Protein AF-A0A6J4UPJ4-F1 (afdb_monomer_lite)

Sequence (87 aa):
MSKANKQRKADSRAVLEARRLTPGKVFRLILKTLAFAVLVSLSVTLLSALGVPVLQNFWLQLPVMLVVYVLAYPFLMSEFRPKRAER

Structure (mmCIF, N/CA/C/O backbone):
data_AF-A0A6J4UPJ4-F1
#
_entry.id   AF-A0A6J4UPJ4-F1
#
loop_
_atom_site.group_PDB
_atom_site.id
_atom_site.type_symbol
_atom_site.label_atom_id
_atom_site.label_alt_id
_atom_site.label_comp_id
_atom_site.label_asym_id
_atom_site.label_entity_id
_atom_site.label_seq_id
_atom_site.pdbx_PDB_ins_code
_atom_site.Cartn_x
_atom_site.Cartn_y
_atom_site.Cartn_z
_atom_site.occupancy
_atom_site.B_iso_or_equiv
_atom_site.auth_seq_id
_atom_site.auth_comp_id
_atom_site.auth_asym_id
_atom_site.auth_atom_id
_atom_site.pdbx_PDB_model_num
ATOM 1 N N . MET A 1 1 ? 11.243 -14.326 -37.839 1.00 56.03 1 MET A N 1
ATOM 2 C CA . MET A 1 1 ? 11.120 -14.551 -36.375 1.00 56.03 1 MET A CA 1
ATOM 3 C C . MET A 1 1 ? 9.650 -14.708 -36.007 1.00 56.03 1 MET A C 1
ATOM 5 O O . MET A 1 1 ? 8.884 -13.792 -36.277 1.00 56.03 1 MET A O 1
ATOM 9 N N . SER A 1 2 ? 9.264 -15.840 -35.408 1.00 68.88 2 SER A N 1
ATOM 10 C CA . SER A 1 2 ? 7.886 -16.099 -34.955 1.00 68.88 2 SER A CA 1
ATOM 11 C C . SER A 1 2 ? 7.417 -15.061 -33.924 1.00 68.88 2 SER A C 1
ATOM 13 O O . SER A 1 2 ? 8.199 -14.656 -33.056 1.00 68.88 2 SER A O 1
ATOM 15 N N . LYS A 1 3 ? 6.142 -14.645 -34.002 1.00 70.81 3 LYS A N 1
ATOM 16 C CA . LYS A 1 3 ? 5.498 -13.706 -33.059 1.00 70.81 3 LYS A CA 1
ATOM 17 C C . LYS A 1 3 ? 5.689 -14.141 -31.596 1.00 70.81 3 LYS A C 1
ATOM 19 O O . LYS A 1 3 ? 5.990 -13.302 -30.752 1.00 70.81 3 LYS A O 1
ATOM 24 N N . ALA A 1 4 ? 5.681 -15.451 -31.333 1.00 70.88 4 ALA A N 1
ATOM 25 C CA . ALA A 1 4 ? 5.910 -16.022 -30.004 1.00 70.88 4 ALA A CA 1
ATOM 26 C C . ALA A 1 4 ? 7.299 -15.689 -29.416 1.00 70.88 4 ALA A C 1
ATOM 28 O O . ALA A 1 4 ? 7.424 -15.414 -28.224 1.00 70.88 4 ALA A O 1
ATOM 29 N N . ASN A 1 5 ? 8.348 -15.643 -30.247 1.00 73.12 5 ASN A N 1
ATOM 30 C CA . ASN A 1 5 ? 9.703 -15.301 -29.792 1.00 73.12 5 ASN A CA 1
ATOM 31 C C . ASN A 1 5 ? 9.882 -13.797 -29.546 1.00 73.12 5 ASN A C 1
ATOM 33 O O . ASN A 1 5 ? 10.700 -13.414 -28.709 1.00 73.12 5 ASN A O 1
ATOM 37 N N . LYS A 1 6 ? 9.120 -12.937 -30.239 1.00 71.69 6 LYS A N 1
ATOM 38 C CA . LYS A 1 6 ? 9.083 -11.496 -29.937 1.00 71.69 6 LYS A CA 1
ATOM 39 C C . LYS A 1 6 ? 8.397 -11.235 -28.593 1.00 71.69 6 LYS A C 1
ATOM 41 O O . LYS A 1 6 ? 8.922 -10.453 -27.808 1.00 71.69 6 LYS A O 1
ATOM 46 N N . GLN A 1 7 ? 7.302 -11.939 -28.304 1.00 72.25 7 GLN A N 1
ATOM 47 C CA . GLN A 1 7 ? 6.570 -11.816 -27.038 1.00 72.25 7 GLN A CA 1
ATOM 48 C C . GLN A 1 7 ? 7.404 -12.283 -25.839 1.00 72.25 7 GLN A C 1
ATOM 50 O O . GLN A 1 7 ? 7.590 -11.516 -24.902 1.00 72.25 7 GLN A O 1
ATOM 55 N N . ARG A 1 8 ? 8.053 -13.456 -25.925 1.00 73.62 8 ARG A N 1
ATOM 56 C CA . ARG A 1 8 ? 8.964 -13.935 -24.864 1.00 73.62 8 ARG A CA 1
ATOM 57 C C . ARG A 1 8 ? 10.097 -12.951 -24.549 1.00 73.62 8 ARG A C 1
ATOM 59 O O . ARG A 1 8 ? 10.442 -12.770 -23.386 1.00 73.62 8 ARG A O 1
ATOM 66 N N . LYS A 1 9 ? 10.669 -12.301 -25.572 1.00 73.56 9 LYS A N 1
ATOM 67 C CA . LYS A 1 9 ? 11.716 -11.279 -25.392 1.00 73.56 9 LYS A CA 1
ATOM 68 C C . LYS A 1 9 ? 11.181 -9.976 -24.786 1.00 73.56 9 LYS A C 1
ATOM 70 O O . LYS A 1 9 ? 11.920 -9.306 -24.066 1.00 73.56 9 LYS A O 1
ATOM 75 N N . ALA A 1 10 ? 9.936 -9.605 -25.080 1.00 71.75 10 ALA A N 1
ATOM 76 C CA . ALA A 1 10 ? 9.282 -8.448 -24.473 1.00 71.75 10 ALA A CA 1
ATOM 77 C C . ALA A 1 10 ? 8.983 -8.704 -22.988 1.00 71.75 10 ALA A C 1
ATOM 79 O O . ALA A 1 10 ? 9.354 -7.884 -22.151 1.00 71.75 10 ALA A O 1
ATOM 80 N N . ASP A 1 11 ? 8.449 -9.880 -22.652 1.00 70.81 11 ASP A N 1
ATOM 81 C CA . ASP A 1 11 ? 8.182 -10.282 -21.267 1.00 70.81 11 ASP A CA 1
ATOM 82 C C . ASP A 1 11 ? 9.474 -10.346 -20.440 1.00 70.81 11 ASP A C 1
ATOM 84 O O . ASP A 1 11 ? 9.534 -9.815 -19.331 1.00 70.81 11 ASP A O 1
ATOM 88 N N . SER A 1 12 ? 10.557 -10.911 -20.989 1.00 69.75 12 SER A N 1
ATOM 89 C CA . SER A 1 12 ? 11.848 -10.953 -20.288 1.00 69.75 12 SER A CA 1
ATOM 90 C C . SER A 1 12 ? 12.432 -9.557 -20.040 1.00 69.75 12 SER A C 1
ATOM 92 O O . SER A 1 12 ? 13.047 -9.323 -18.999 1.00 69.75 12 SER A O 1
ATOM 94 N N . ARG A 1 13 ? 12.229 -8.611 -20.971 1.00 69.19 13 ARG A N 1
ATOM 95 C CA . ARG A 1 13 ? 12.648 -7.208 -20.800 1.00 69.19 13 ARG A CA 1
ATOM 96 C C . ARG A 1 13 ? 11.789 -6.489 -19.762 1.00 69.19 13 ARG A C 1
ATOM 98 O O . ARG A 1 13 ? 12.350 -5.827 -18.898 1.00 69.19 13 ARG A O 1
ATOM 105 N N . ALA A 1 14 ? 10.474 -6.699 -19.774 1.00 64.50 14 ALA A N 1
ATOM 106 C CA . ALA A 1 14 ? 9.563 -6.148 -18.773 1.00 64.50 14 ALA A CA 1
ATOM 107 C C . ALA A 1 14 ? 9.892 -6.650 -17.355 1.00 64.50 14 ALA A C 1
ATOM 109 O O . ALA A 1 14 ? 9.855 -5.875 -16.401 1.00 64.50 14 ALA A O 1
ATOM 110 N N . VAL A 1 15 ? 10.290 -7.919 -17.205 1.00 66.25 15 VAL A N 1
ATOM 111 C CA . VAL A 1 15 ? 10.748 -8.478 -15.919 1.00 66.25 15 VAL A CA 1
ATOM 112 C C . VAL A 1 15 ? 12.064 -7.841 -15.461 1.00 66.25 15 VAL A C 1
ATOM 114 O O . VAL A 1 15 ? 12.207 -7.511 -14.282 1.00 66.25 15 VAL A O 1
ATOM 117 N N . LEU A 1 16 ? 13.019 -7.632 -16.371 1.00 65.88 16 LEU A N 1
ATOM 118 C CA . LEU A 1 16 ? 14.288 -6.964 -16.056 1.00 65.88 16 LEU A CA 1
ATOM 119 C C . LEU A 1 16 ? 14.085 -5.487 -15.692 1.00 65.88 16 LEU A C 1
ATOM 121 O O . LEU A 1 16 ? 14.698 -4.999 -14.744 1.00 65.88 16 LEU A O 1
ATOM 125 N N . GLU A 1 17 ? 13.199 -4.781 -16.391 1.00 63.94 17 GLU A N 1
ATOM 126 C CA . GLU A 1 17 ? 12.850 -3.392 -16.085 1.00 63.94 17 GLU A CA 1
ATOM 127 C C . GLU A 1 17 ? 12.061 -3.265 -14.781 1.00 63.94 17 GLU A C 1
ATOM 129 O O . GLU A 1 17 ? 12.307 -2.330 -14.017 1.00 63.94 17 GLU A O 1
ATOM 134 N N . ALA A 1 18 ? 11.156 -4.200 -14.476 1.00 60.84 18 ALA A N 1
ATOM 135 C CA . ALA A 1 18 ? 10.440 -4.247 -13.200 1.00 60.84 18 ALA A CA 1
ATOM 136 C C . ALA A 1 18 ? 11.398 -4.422 -12.009 1.00 60.84 18 ALA A C 1
ATOM 138 O O . ALA A 1 18 ? 11.180 -3.820 -10.961 1.00 60.84 18 ALA A O 1
ATOM 139 N N . ARG A 1 19 ? 12.497 -5.168 -12.193 1.00 64.12 19 ARG A N 1
ATOM 140 C CA . ARG A 1 19 ? 13.549 -5.359 -11.179 1.00 64.12 19 ARG A CA 1
ATOM 141 C C . ARG A 1 19 ? 14.506 -4.172 -11.030 1.00 64.12 19 ARG A C 1
ATOM 143 O O . ARG A 1 19 ? 15.229 -4.111 -10.039 1.00 64.12 19 ARG A O 1
ATOM 150 N N . ARG A 1 20 ? 14.537 -3.226 -11.976 1.00 68.38 20 ARG A N 1
ATOM 151 C CA . ARG A 1 20 ? 15.363 -2.016 -11.844 1.00 68.38 20 ARG A CA 1
ATOM 152 C C . ARG A 1 20 ? 14.696 -1.035 -10.879 1.00 68.38 20 ARG A C 1
ATOM 154 O O . ARG A 1 20 ? 13.688 -0.407 -11.210 1.00 68.38 20 ARG A O 1
ATOM 161 N N . LEU A 1 21 ? 15.302 -0.887 -9.702 1.00 65.56 21 LEU A N 1
ATOM 162 C CA . LEU A 1 21 ? 15.000 0.144 -8.708 1.00 65.56 21 LEU A CA 1
ATOM 163 C C . LEU A 1 21 ? 15.447 1.513 -9.236 1.00 65.56 21 LEU A C 1
ATOM 165 O O . LEU A 1 21 ? 16.508 2.025 -8.899 1.00 65.56 21 LEU A O 1
ATOM 169 N N . THR A 1 22 ? 14.654 2.099 -10.127 1.00 77.00 22 THR A N 1
ATOM 170 C CA . THR A 1 22 ? 14.870 3.482 -10.566 1.00 77.00 22 THR A CA 1
ATOM 171 C C . THR A 1 22 ? 14.328 4.454 -9.515 1.00 77.00 22 THR A C 1
ATOM 173 O O . THR A 1 22 ? 13.222 4.216 -9.016 1.00 77.00 22 THR A O 1
ATOM 176 N N . PRO A 1 23 ? 15.009 5.582 -9.240 1.00 76.00 23 PRO A N 1
ATOM 177 C CA . PRO A 1 23 ? 14.576 6.556 -8.234 1.00 76.00 23 PRO A CA 1
ATOM 178 C C . PRO A 1 23 ? 13.156 7.083 -8.491 1.00 76.00 23 PRO A C 1
ATOM 180 O O . PRO A 1 23 ? 12.392 7.264 -7.551 1.00 76.00 23 PRO A O 1
ATOM 183 N N . GLY A 1 24 ? 12.738 7.212 -9.757 1.00 80.12 24 GLY A N 1
ATOM 184 C CA . GLY A 1 24 ? 11.366 7.602 -10.104 1.00 80.12 24 GLY A CA 1
ATOM 185 C C . GLY A 1 24 ? 10.287 6.591 -9.685 1.00 80.12 24 GLY A C 1
ATOM 186 O O . GLY A 1 24 ? 9.194 6.994 -9.296 1.00 80.12 24 GLY A O 1
ATOM 187 N N . LYS A 1 25 ? 10.584 5.282 -9.706 1.00 72.50 25 LYS A N 1
ATOM 188 C CA . LYS A 1 25 ? 9.657 4.238 -9.223 1.00 72.50 25 LYS A CA 1
ATOM 189 C C . LYS A 1 25 ? 9.564 4.240 -7.703 1.00 72.50 25 LYS A C 1
ATOM 191 O O . LYS A 1 25 ? 8.478 4.100 -7.160 1.00 72.50 25 LYS A O 1
ATOM 196 N N . VAL A 1 26 ? 10.691 4.442 -7.024 1.00 78.94 26 VAL A N 1
ATOM 197 C CA . VAL A 1 26 ? 10.718 4.569 -5.562 1.00 78.94 26 VAL A CA 1
ATOM 198 C C . VAL A 1 26 ? 9.955 5.820 -5.12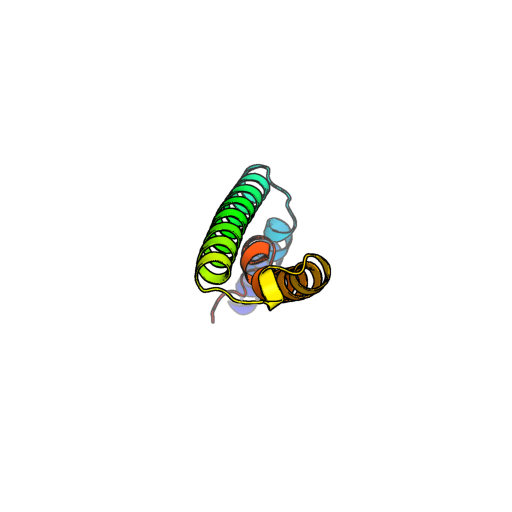6 1.00 78.94 26 VAL A C 1
ATOM 200 O O . VAL A 1 26 ? 9.122 5.735 -4.234 1.00 78.94 26 VAL A O 1
ATOM 203 N N . PHE A 1 27 ? 10.150 6.954 -5.802 1.00 83.06 27 PHE A N 1
ATOM 204 C CA . PHE A 1 27 ? 9.408 8.183 -5.517 1.00 83.06 27 PHE A CA 1
ATOM 205 C C . PHE A 1 27 ? 7.899 8.010 -5.721 1.00 83.06 27 PHE A C 1
ATOM 207 O O . PHE A 1 27 ? 7.105 8.435 -4.886 1.00 83.06 27 PHE A O 1
ATOM 214 N N . ARG A 1 28 ? 7.486 7.337 -6.800 1.00 82.56 28 ARG A N 1
ATOM 215 C CA . ARG A 1 28 ? 6.069 7.067 -7.059 1.00 82.56 28 ARG A CA 1
ATOM 216 C C . ARG A 1 28 ? 5.469 6.083 -6.048 1.00 82.56 28 ARG A C 1
ATOM 218 O O . ARG A 1 28 ? 4.343 6.307 -5.606 1.00 82.56 28 ARG A O 1
ATOM 225 N N . LEU A 1 29 ? 6.233 5.077 -5.611 1.00 84.12 29 LEU A N 1
ATOM 226 C CA . LEU A 1 29 ? 5.856 4.213 -4.491 1.00 84.12 29 LEU A CA 1
ATOM 227 C C . LEU A 1 29 ? 5.665 5.032 -3.214 1.00 84.12 29 LEU A C 1
ATOM 229 O O . LEU A 1 29 ? 4.618 4.908 -2.589 1.00 84.12 29 LEU A O 1
ATOM 233 N N . ILE A 1 30 ? 6.625 5.896 -2.866 1.00 84.75 30 ILE A N 1
ATOM 234 C CA . ILE A 1 30 ? 6.547 6.768 -1.686 1.00 84.75 30 ILE A CA 1
ATOM 235 C C . ILE A 1 30 ? 5.296 7.648 -1.758 1.00 84.75 30 ILE A C 1
ATOM 237 O O . ILE A 1 30 ? 4.540 7.725 -0.790 1.00 84.75 30 ILE A O 1
ATOM 241 N N . LEU A 1 31 ? 5.024 8.256 -2.914 1.00 87.38 31 LEU A N 1
ATOM 242 C CA . LEU A 1 31 ? 3.847 9.099 -3.108 1.00 87.38 31 LEU A CA 1
ATOM 243 C C . LEU A 1 31 ? 2.543 8.305 -2.941 1.00 87.38 31 LEU A C 1
ATOM 245 O O . LEU A 1 31 ? 1.626 8.764 -2.262 1.00 87.38 31 LEU A O 1
ATOM 249 N N . LYS A 1 32 ? 2.472 7.089 -3.497 1.00 83.69 32 LYS A N 1
ATOM 250 C CA . LYS A 1 32 ? 1.332 6.178 -3.311 1.00 83.69 32 LYS A CA 1
ATOM 251 C C . LYS A 1 32 ? 1.157 5.769 -1.853 1.00 83.69 32 LYS A C 1
ATOM 253 O O . LYS A 1 32 ? 0.034 5.781 -1.358 1.00 83.69 32 LYS A O 1
ATOM 258 N N . THR A 1 33 ? 2.245 5.433 -1.161 1.00 83.44 33 THR A N 1
ATOM 259 C CA . THR A 1 33 ? 2.195 5.079 0.263 1.00 83.44 33 THR A CA 1
ATOM 260 C C . THR A 1 33 ? 1.771 6.262 1.121 1.00 83.44 33 THR A C 1
ATOM 262 O O . THR A 1 33 ? 0.986 6.076 2.043 1.00 83.44 33 THR A O 1
ATOM 265 N N . LEU A 1 34 ? 2.21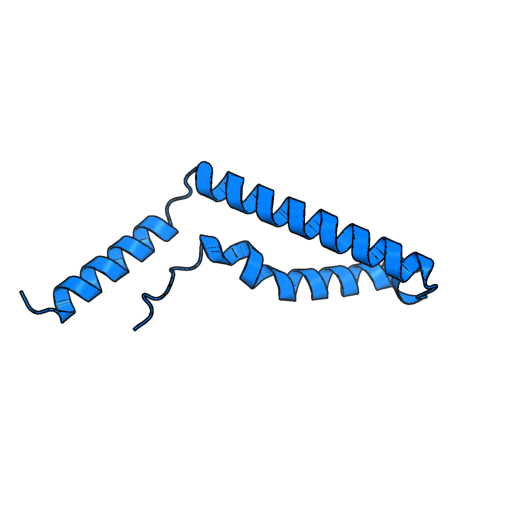9 7.478 0.793 1.00 87.44 34 LEU A N 1
ATOM 266 C CA . LEU A 1 34 ? 1.843 8.695 1.505 1.00 87.44 34 LEU A CA 1
ATOM 267 C C . LEU A 1 34 ? 0.354 8.998 1.307 1.00 87.44 34 LEU A C 1
ATOM 269 O O . LEU A 1 34 ? -0.367 9.199 2.279 1.00 87.44 34 LEU A O 1
ATOM 273 N N . ALA A 1 35 ? -0.125 8.961 0.061 1.00 88.19 35 ALA A N 1
ATOM 274 C CA . ALA A 1 35 ? -1.539 9.155 -0.253 1.00 88.19 35 ALA A CA 1
ATOM 275 C C . ALA A 1 35 ? -2.423 8.107 0.443 1.00 88.19 35 ALA A C 1
ATOM 277 O O . ALA A 1 35 ? -3.468 8.441 1.001 1.00 88.19 35 ALA A O 1
ATOM 278 N N . PHE A 1 36 ? -1.979 6.848 0.464 1.00 85.88 36 PHE A N 1
ATOM 279 C CA . PHE A 1 36 ? -2.666 5.780 1.181 1.00 85.88 36 PHE A CA 1
ATOM 280 C C . PHE A 1 36 ? -2.686 6.023 2.695 1.00 85.88 36 PHE A C 1
ATOM 282 O O . PHE A 1 36 ? -3.740 5.903 3.312 1.00 85.88 36 PHE A O 1
ATOM 289 N N . ALA A 1 37 ? -1.561 6.420 3.292 1.00 85.62 37 ALA A N 1
ATOM 290 C CA . ALA A 1 37 ? -1.488 6.738 4.715 1.00 85.62 37 ALA A CA 1
ATOM 291 C C . ALA A 1 37 ? -2.429 7.891 5.091 1.00 85.62 37 ALA A C 1
ATOM 293 O O . ALA A 1 37 ? -3.134 7.801 6.092 1.00 85.62 37 ALA A O 1
ATOM 294 N N . VAL A 1 38 ? -2.501 8.940 4.266 1.00 89.88 38 VAL A N 1
ATOM 295 C CA . VAL A 1 38 ? -3.443 10.055 4.458 1.00 89.88 38 VAL A CA 1
ATOM 296 C C . VAL A 1 38 ? -4.893 9.571 4.397 1.00 89.88 38 VAL A C 1
ATOM 298 O O . VAL A 1 38 ? -5.683 9.922 5.271 1.00 89.88 38 VAL A O 1
ATOM 301 N N . LEU A 1 39 ? -5.242 8.729 3.418 1.00 89.44 39 LEU A N 1
ATOM 302 C CA . LEU A 1 39 ? -6.583 8.144 3.296 1.00 89.44 39 LEU A CA 1
ATOM 303 C C . LEU A 1 39 ? -6.960 7.282 4.505 1.00 89.44 39 LEU A C 1
ATOM 305 O O . LEU A 1 39 ? -8.076 7.392 5.019 1.00 89.44 39 LEU A O 1
ATOM 309 N N . VAL A 1 40 ? -6.040 6.436 4.969 1.00 86.12 40 VAL A N 1
ATOM 310 C CA . VAL A 1 40 ? -6.259 5.590 6.148 1.00 86.12 40 VAL A CA 1
ATOM 311 C C . VAL A 1 40 ? -6.429 6.454 7.392 1.00 86.12 40 VAL A C 1
ATOM 313 O O . VAL A 1 40 ? -7.389 6.250 8.129 1.00 86.12 40 VAL A O 1
ATOM 316 N N . SER A 1 41 ? -5.575 7.458 7.594 1.00 85.44 41 SER A N 1
ATOM 317 C CA . SER A 1 41 ? -5.695 8.395 8.716 1.00 85.44 41 SER A CA 1
ATOM 318 C C . SER A 1 41 ? -7.036 9.127 8.705 1.00 85.44 41 SER A C 1
ATOM 320 O O . SER A 1 41 ? -7.723 9.131 9.720 1.00 85.44 41 SER A O 1
ATOM 322 N N . LEU A 1 42 ? -7.464 9.660 7.554 1.00 89.31 42 LEU A N 1
ATOM 323 C CA . LEU A 1 42 ? -8.786 10.280 7.392 1.00 89.31 42 LEU A CA 1
ATOM 324 C C . LEU A 1 42 ? -9.919 9.317 7.759 1.00 89.31 42 LEU A C 1
ATOM 326 O O . LEU A 1 42 ? -10.831 9.689 8.495 1.00 89.31 42 LEU A O 1
ATOM 330 N N . SER A 1 43 ? -9.839 8.074 7.282 1.00 86.56 43 SER A N 1
ATOM 331 C CA . SER A 1 43 ? -10.837 7.040 7.569 1.00 86.56 43 SER A CA 1
ATOM 332 C C . SER A 1 43 ? -10.894 6.714 9.063 1.00 86.56 43 SER A C 1
ATOM 334 O O . SER A 1 43 ? -11.979 6.636 9.634 1.00 86.56 43 SER A O 1
ATOM 336 N N . VAL A 1 44 ? -9.736 6.578 9.717 1.00 84.25 44 VAL A N 1
ATOM 337 C CA . VAL A 1 44 ? -9.635 6.340 11.164 1.00 84.25 44 VAL A CA 1
ATOM 338 C C . VAL A 1 44 ? -10.218 7.514 11.948 1.00 84.25 44 VAL A C 1
ATOM 340 O O . VAL A 1 44 ? -10.993 7.287 12.873 1.00 84.25 44 VAL A O 1
ATOM 343 N N . THR A 1 45 ? -9.906 8.757 11.576 1.00 85.12 45 THR A N 1
ATOM 344 C CA . THR A 1 45 ? -10.458 9.951 12.230 1.00 85.12 45 THR A CA 1
ATOM 345 C C . THR A 1 45 ? -11.980 10.019 12.087 1.00 85.12 45 THR A C 1
ATOM 347 O O . THR A 1 45 ? -12.667 10.243 13.081 1.00 85.12 45 THR A O 1
ATOM 350 N N . LEU A 1 46 ? -12.517 9.765 10.889 1.00 86.06 46 LEU A N 1
ATOM 351 C CA . LEU A 1 46 ? -13.962 9.718 10.631 1.00 86.06 46 LEU A CA 1
ATOM 352 C C . LEU A 1 46 ? -14.660 8.633 11.458 1.00 86.06 46 LEU A C 1
ATOM 354 O O . LEU A 1 46 ? -15.667 8.896 12.110 1.00 86.06 46 LEU A O 1
ATOM 358 N N . LEU A 1 47 ? -14.116 7.418 11.465 1.00 84.31 47 LEU A N 1
ATOM 359 C CA . LEU A 1 47 ? -14.691 6.299 12.212 1.00 84.31 47 LEU A CA 1
ATOM 360 C C . LEU A 1 47 ? -14.558 6.484 13.734 1.00 84.31 47 LEU A C 1
ATOM 362 O O . LEU A 1 47 ? -15.441 6.069 14.483 1.00 84.31 47 LEU A O 1
ATOM 366 N N . SER A 1 48 ? -13.492 7.141 14.193 1.00 81.12 48 SER A N 1
ATOM 367 C CA . SER A 1 48 ? -13.333 7.539 15.595 1.00 81.12 48 SER A CA 1
ATOM 368 C C . SER A 1 48 ? -14.388 8.573 16.000 1.00 81.12 48 SER A C 1
ATOM 370 O O . SER A 1 48 ? -15.034 8.415 17.036 1.00 81.12 48 SER A O 1
ATOM 372 N N . ALA A 1 49 ? -14.650 9.570 15.144 1.00 83.56 49 ALA A N 1
ATOM 373 C CA . ALA A 1 49 ? -15.707 10.561 15.356 1.00 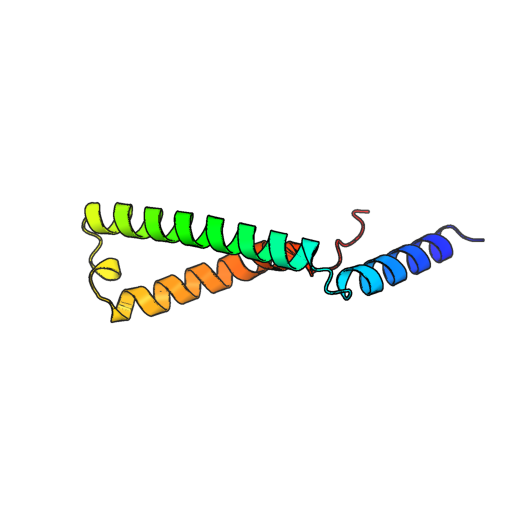83.56 49 ALA A CA 1
ATOM 374 C C . ALA A 1 49 ? -17.121 9.946 15.361 1.00 83.56 49 ALA A C 1
ATOM 376 O O . ALA A 1 49 ? -17.991 10.421 16.083 1.00 83.56 49 ALA A O 1
ATOM 377 N N . LEU A 1 50 ? -17.341 8.860 14.611 1.00 86.00 50 LEU A N 1
ATOM 378 C CA . LEU A 1 50 ? -18.584 8.075 14.626 1.00 86.00 50 LEU A CA 1
ATOM 379 C C . LEU A 1 50 ? -18.712 7.146 15.850 1.00 86.00 50 LEU A C 1
ATOM 381 O O . LEU A 1 50 ? -19.698 6.421 15.968 1.00 86.00 50 LEU A O 1
ATOM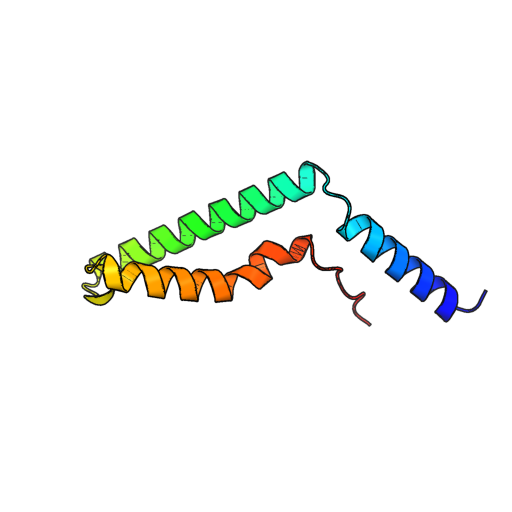 385 N N . GLY A 1 51 ? -17.739 7.160 16.767 1.00 82.88 51 GLY A N 1
ATOM 386 C CA . GLY A 1 51 ? -17.806 6.428 18.030 1.00 82.88 51 GLY A CA 1
ATOM 387 C C . GLY A 1 51 ? -17.481 4.940 17.921 1.00 82.88 51 GLY A C 1
ATOM 388 O O . GLY A 1 51 ? -17.906 4.171 18.778 1.00 82.88 51 GLY A O 1
ATOM 389 N N . VAL A 1 52 ? -16.744 4.503 16.892 1.00 78.38 52 VAL A N 1
ATOM 390 C CA . VAL A 1 52 ? -16.367 3.089 16.743 1.00 78.38 52 VAL A CA 1
ATOM 391 C C . VAL A 1 52 ? -15.352 2.697 17.836 1.00 78.38 52 VAL A C 1
ATOM 393 O O . VAL A 1 52 ? -14.190 3.111 17.772 1.00 78.38 52 VAL A O 1
ATOM 396 N N . PRO A 1 53 ? -15.719 1.842 18.813 1.00 76.44 53 PRO A N 1
ATOM 397 C CA . PRO A 1 53 ? -14.884 1.557 19.989 1.00 76.44 53 PRO A CA 1
ATOM 398 C C . PRO A 1 53 ? -13.612 0.762 19.650 1.00 76.44 53 PRO A C 1
ATOM 400 O O . PRO A 1 53 ? -12.617 0.803 20.374 1.00 76.44 53 PRO A O 1
ATOM 403 N N . VAL A 1 54 ? -13.613 0.059 18.515 1.00 73.19 54 VAL A N 1
ATOM 404 C CA . VAL A 1 54 ? -12.464 -0.713 18.011 1.00 73.19 54 VAL A CA 1
ATOM 405 C C . VAL A 1 54 ? -11.294 0.203 17.630 1.00 73.19 54 VAL A C 1
ATOM 407 O O . VAL A 1 54 ? -10.141 -0.194 17.759 1.00 73.19 54 VAL A O 1
ATOM 410 N N . LEU A 1 55 ? -11.575 1.440 17.208 1.00 67.19 55 LEU A N 1
ATOM 411 C CA . LEU A 1 55 ? -10.557 2.421 16.815 1.00 67.19 55 LEU A CA 1
ATOM 412 C C . LEU A 1 55 ? -10.126 3.342 17.959 1.00 67.19 55 LEU A C 1
ATOM 414 O O . LEU A 1 55 ? -9.123 4.033 17.829 1.00 67.19 55 LEU A O 1
ATOM 418 N N . GLN A 1 56 ? -10.855 3.335 19.076 1.00 70.81 56 GLN A N 1
ATOM 419 C CA . GLN A 1 56 ? -10.466 4.042 20.300 1.00 70.81 56 GLN A CA 1
ATOM 420 C C . GLN A 1 56 ? -9.428 3.248 21.106 1.00 70.81 56 GLN A C 1
ATOM 422 O O . GLN A 1 56 ? -8.615 3.819 21.828 1.00 70.81 56 GLN A O 1
ATOM 427 N N . ASN A 1 57 ? -9.429 1.920 20.962 1.00 82.50 57 ASN A N 1
ATOM 428 C CA . ASN A 1 57 ? -8.473 1.037 21.613 1.00 82.50 57 ASN A CA 1
ATOM 429 C C . ASN A 1 57 ? -7.223 0.861 20.748 1.00 82.50 57 ASN A C 1
ATOM 431 O O . ASN A 1 57 ? -7.252 0.141 19.751 1.00 82.50 57 ASN A O 1
ATOM 435 N N . PHE A 1 58 ? -6.099 1.437 21.180 1.00 78.75 58 PHE A N 1
ATOM 436 C CA . PHE A 1 58 ? -4.809 1.348 20.480 1.00 78.75 58 PHE A CA 1
ATOM 437 C C . PHE A 1 58 ? -4.422 -0.097 20.095 1.00 78.75 58 PHE A C 1
ATOM 439 O O . PHE A 1 58 ? -3.980 -0.366 18.977 1.00 78.75 58 PHE A O 1
ATOM 446 N N . TRP A 1 59 ? -4.666 -1.054 20.996 1.00 85.38 59 TRP A N 1
ATOM 447 C CA . TRP A 1 59 ? -4.370 -2.473 20.777 1.00 85.38 59 TRP A CA 1
ATOM 448 C C . TRP A 1 59 ? -5.247 -3.145 19.720 1.00 85.38 59 TRP A C 1
ATOM 450 O O . TRP A 1 59 ? -4.784 -4.075 19.069 1.00 85.38 59 TRP A O 1
ATOM 460 N N . LEU A 1 60 ? -6.489 -2.690 19.534 1.00 81.19 60 LEU A N 1
ATOM 461 C CA . LEU A 1 60 ? -7.389 -3.179 18.482 1.00 81.19 60 LEU A CA 1
ATOM 462 C C . LEU A 1 60 ? -7.185 -2.422 17.166 1.00 81.19 60 LEU A C 1
ATOM 464 O O . LEU A 1 60 ? -7.368 -2.986 16.087 1.00 81.1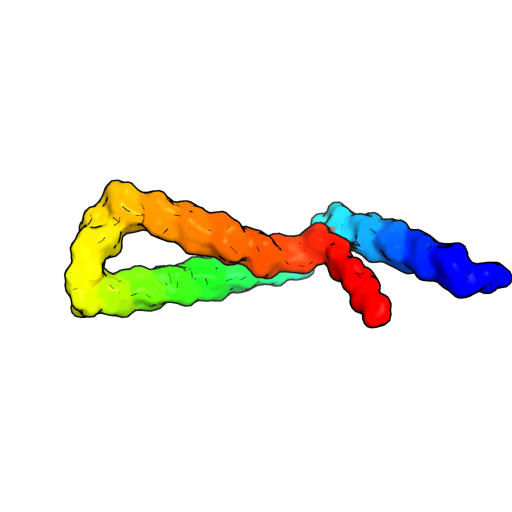9 60 LEU A O 1
ATOM 468 N N . GLN A 1 61 ? -6.724 -1.176 17.240 1.00 79.44 61 GLN A N 1
ATOM 469 C CA . GLN A 1 61 ? -6.365 -0.380 16.076 1.00 79.44 61 GLN A CA 1
ATOM 470 C C . GLN A 1 61 ? -5.176 -0.989 15.317 1.00 79.44 61 GLN A C 1
ATOM 472 O O . GLN A 1 61 ? -5.201 -1.034 14.089 1.00 79.44 61 GLN A O 1
ATOM 477 N N . LEU A 1 62 ? -4.163 -1.507 16.021 1.00 83.00 62 LEU A N 1
ATOM 478 C CA . LEU A 1 62 ? -2.989 -2.159 15.421 1.00 83.00 62 LEU A CA 1
ATOM 479 C C . LEU A 1 62 ? -3.322 -3.321 14.458 1.00 83.00 62 LEU A C 1
ATOM 481 O O . LEU A 1 62 ? -2.903 -3.259 13.300 1.00 83.00 62 LEU A O 1
ATOM 485 N N . PRO A 1 63 ? -4.065 -4.370 14.864 1.00 86.69 63 PRO A N 1
ATOM 486 C CA . PRO A 1 63 ? -4.410 -5.474 13.974 1.00 86.69 63 PRO A CA 1
ATOM 487 C C . PRO A 1 63 ? -5.332 -5.031 12.836 1.00 86.69 63 PRO A C 1
ATOM 489 O O . PRO A 1 63 ? -5.164 -5.499 11.714 1.00 86.69 63 PRO A O 1
ATOM 492 N N . VAL A 1 64 ? -6.250 -4.087 13.069 1.00 85.50 64 VAL A N 1
ATOM 493 C CA . VAL A 1 64 ? -7.095 -3.526 12.000 1.00 85.50 64 VAL A CA 1
ATOM 494 C C . VAL A 1 64 ? -6.245 -2.792 10.960 1.00 85.50 64 VAL A C 1
ATOM 496 O O . VAL A 1 64 ? -6.392 -3.033 9.762 1.00 85.50 64 VAL A O 1
ATOM 499 N N . MET A 1 65 ? -5.301 -1.959 11.404 1.00 83.69 65 MET A N 1
ATOM 500 C CA . MET A 1 65 ? -4.342 -1.276 10.531 1.00 83.69 65 MET A CA 1
ATOM 501 C C . MET A 1 65 ? -3.483 -2.274 9.750 1.00 83.69 65 MET A C 1
ATOM 503 O O . MET A 1 65 ? -3.268 -2.089 8.552 1.00 83.69 65 MET A O 1
ATOM 507 N N . LEU A 1 66 ? -3.037 -3.356 10.394 1.00 86.00 66 LEU A N 1
ATOM 508 C CA . LEU A 1 66 ? -2.277 -4.419 9.739 1.00 86.00 66 LEU A CA 1
ATOM 509 C C . LEU A 1 66 ? -3.104 -5.111 8.647 1.00 86.00 66 LEU A C 1
ATOM 511 O O . LEU A 1 66 ? -2.606 -5.297 7.540 1.00 86.00 66 LEU A O 1
ATOM 515 N N . VAL A 1 67 ? -4.365 -5.451 8.923 1.00 87.62 67 VAL A N 1
ATOM 516 C CA . VAL A 1 67 ? -5.271 -6.068 7.938 1.00 87.62 67 VAL A CA 1
ATOM 517 C C . VAL A 1 67 ? -5.484 -5.136 6.746 1.00 87.62 67 VAL A C 1
ATOM 519 O O . VAL A 1 67 ? -5.319 -5.555 5.599 1.00 87.62 67 VAL A O 1
ATOM 522 N N . VAL A 1 68 ? -5.777 -3.860 7.001 1.00 87.88 68 VAL A N 1
ATOM 523 C CA . VAL A 1 68 ? -5.948 -2.843 5.953 1.00 87.88 68 VAL A CA 1
ATOM 524 C C . VAL A 1 68 ? -4.675 -2.703 5.114 1.00 87.88 68 VAL A C 1
ATOM 526 O O . VAL A 1 68 ? -4.743 -2.667 3.883 1.00 87.88 68 VAL A O 1
ATOM 529 N N . TYR A 1 69 ? -3.506 -2.696 5.756 1.00 83.38 69 TYR A N 1
ATOM 530 C CA . TYR A 1 69 ? -2.220 -2.650 5.068 1.00 83.38 69 TYR A CA 1
ATOM 531 C C . TYR A 1 69 ? -1.977 -3.892 4.204 1.00 83.38 69 TYR A C 1
ATOM 533 O O . TYR A 1 69 ? -1.584 -3.752 3.048 1.00 83.38 69 TYR A O 1
ATOM 541 N N . VAL A 1 70 ? -2.243 -5.099 4.710 1.00 86.50 70 VAL A N 1
ATOM 542 C CA . VAL A 1 70 ? -2.070 -6.351 3.951 1.00 86.50 70 VAL A CA 1
ATOM 543 C C . VAL A 1 70 ? -2.968 -6.371 2.711 1.00 86.50 70 VAL A C 1
ATOM 545 O O . VAL A 1 70 ? -2.520 -6.775 1.636 1.00 86.50 70 VAL A O 1
ATOM 548 N N . LEU A 1 71 ? -4.203 -5.878 2.827 1.00 85.19 71 LEU A N 1
ATOM 549 C CA . LEU A 1 71 ? -5.130 -5.767 1.698 1.00 85.19 71 LEU A CA 1
ATOM 550 C C . LEU A 1 71 ? -4.688 -4.713 0.673 1.00 85.19 71 LEU A C 1
ATOM 552 O O . LEU A 1 71 ? -4.846 -4.919 -0.531 1.00 85.19 71 LEU A O 1
ATOM 556 N N . ALA A 1 72 ? -4.098 -3.607 1.125 1.00 82.75 72 ALA A N 1
ATOM 557 C CA . ALA A 1 72 ? -3.618 -2.536 0.252 1.00 82.75 72 ALA A CA 1
ATOM 558 C C . ALA A 1 72 ? -2.215 -2.780 -0.327 1.00 82.75 72 ALA A C 1
ATOM 560 O O . ALA A 1 72 ? -1.862 -2.217 -1.367 1.00 82.75 72 ALA A O 1
ATOM 561 N N . TYR A 1 73 ? -1.416 -3.649 0.294 1.00 79.81 73 TYR A N 1
ATOM 562 C CA . TYR A 1 73 ? -0.079 -4.036 -0.150 1.00 79.81 73 TYR A CA 1
ATOM 563 C C . TYR A 1 73 ? 0.011 -4.400 -1.647 1.00 79.81 73 TYR A C 1
ATOM 565 O O . TYR A 1 73 ? 0.894 -3.866 -2.325 1.00 79.81 73 TYR A O 1
ATOM 573 N N . PRO A 1 74 ? -0.878 -5.236 -2.232 1.00 79.38 74 PRO A N 1
ATOM 574 C CA . PRO A 1 74 ? -0.844 -5.523 -3.668 1.00 79.38 74 PRO A CA 1
ATOM 575 C C . PRO A 1 74 ? -1.064 -4.283 -4.546 1.00 79.38 74 PRO A C 1
ATOM 577 O O . PRO A 1 74 ? -0.489 -4.208 -5.634 1.00 79.38 74 PRO A O 1
ATOM 580 N N . PHE A 1 75 ? -1.855 -3.311 -4.087 1.00 79.00 75 PHE A N 1
ATOM 581 C CA . PHE A 1 75 ? -2.096 -2.066 -4.815 1.00 79.00 75 PHE A CA 1
ATOM 582 C C . PHE A 1 75 ? -0.877 -1.137 -4.751 1.00 79.00 75 PHE A C 1
ATOM 584 O O . PHE A 1 75 ? -0.458 -0.591 -5.776 1.00 79.00 75 PHE A O 1
ATOM 591 N N . LEU A 1 76 ? -0.246 -1.027 -3.578 1.00 76.25 76 LEU A N 1
ATOM 592 C CA . LEU A 1 76 ? 0.982 -0.250 -3.380 1.00 76.25 76 LEU A CA 1
ATOM 593 C C . LEU A 1 76 ? 2.145 -0.819 -4.205 1.00 76.25 76 LEU A C 1
ATOM 595 O O . LEU A 1 76 ? 2.811 -0.083 -4.931 1.00 76.25 76 LEU A O 1
ATOM 599 N N . MET A 1 77 ? 2.328 -2.141 -4.187 1.00 73.06 77 MET A N 1
ATOM 600 C CA . MET A 1 77 ? 3.397 -2.834 -4.922 1.00 73.06 77 MET A CA 1
ATOM 601 C C . MET A 1 77 ? 3.090 -3.096 -6.405 1.00 73.06 77 MET A C 1
ATOM 603 O O . MET A 1 77 ? 3.871 -3.762 -7.091 1.00 73.06 77 MET A O 1
ATOM 607 N N . SER A 1 78 ? 1.989 -2.557 -6.936 1.00 70.88 78 SER A N 1
ATOM 608 C CA . SER A 1 78 ? 1.600 -2.710 -8.348 1.00 70.88 78 SER A CA 1
ATOM 609 C C . SER A 1 78 ? 2.679 -2.257 -9.342 1.00 70.88 78 SER A C 1
ATOM 611 O O . SER A 1 78 ? 2.740 -2.773 -10.453 1.00 70.88 78 SER A O 1
ATOM 613 N N . GLU A 1 79 ? 3.564 -1.339 -8.948 1.00 65.19 79 GLU A N 1
ATOM 614 C CA . GLU A 1 79 ? 4.648 -0.818 -9.798 1.00 65.19 79 GLU A CA 1
ATOM 615 C C . GLU A 1 79 ? 5.879 -1.719 -9.898 1.00 65.19 79 GLU A C 1
ATOM 617 O O . GLU A 1 79 ? 6.642 -1.609 -10.860 1.00 65.19 79 GLU A O 1
ATOM 622 N N . PHE A 1 80 ? 6.063 -2.619 -8.933 1.00 64.31 80 PHE A N 1
ATOM 623 C CA . PHE A 1 80 ? 7.163 -3.587 -8.919 1.00 64.31 80 PHE A CA 1
ATOM 624 C C . PHE A 1 80 ? 6.726 -4.972 -9.386 1.00 64.31 80 PHE A C 1
ATOM 626 O O . PHE A 1 80 ? 7.561 -5.848 -9.619 1.00 64.31 80 PHE A O 1
ATOM 633 N N . ARG A 1 81 ? 5.419 -5.183 -9.560 1.00 62.03 81 ARG A N 1
ATOM 634 C CA . ARG A 1 81 ? 4.909 -6.388 -10.201 1.00 62.03 81 ARG A CA 1
ATOM 635 C C . ARG A 1 81 ? 5.060 -6.240 -11.714 1.00 62.03 81 ARG A C 1
ATOM 637 O O . ARG A 1 81 ? 4.679 -5.204 -12.260 1.00 62.03 81 ARG A O 1
ATOM 644 N N . PRO A 1 82 ? 5.601 -7.251 -12.416 1.00 55.59 82 PRO A N 1
ATOM 645 C CA . PRO A 1 82 ? 5.582 -7.235 -13.866 1.00 55.59 82 PRO A CA 1
ATOM 646 C C . PRO A 1 82 ? 4.117 -7.140 -14.286 1.00 55.59 82 PRO A C 1
ATOM 648 O O . PRO A 1 82 ? 3.320 -8.019 -13.947 1.00 55.59 82 PRO A O 1
ATOM 651 N N . LYS A 1 83 ? 3.748 -6.056 -14.980 1.00 58.81 83 LYS A N 1
ATOM 652 C CA . LYS A 1 83 ? 2.469 -6.000 -15.684 1.00 58.81 83 LYS A CA 1
ATOM 653 C C . LYS A 1 83 ? 2.493 -7.196 -16.622 1.00 58.81 83 LYS A C 1
ATOM 655 O O . LYS A 1 83 ? 3.267 -7.196 -17.577 1.00 58.81 83 LYS A O 1
ATOM 660 N N . ARG A 1 84 ? 1.730 -8.251 -16.309 1.00 53.84 84 ARG A N 1
ATOM 661 C CA . ARG A 1 84 ? 1.436 -9.277 -17.309 1.00 53.84 84 ARG A CA 1
ATOM 662 C C . ARG A 1 84 ? 0.903 -8.488 -18.488 1.00 53.84 84 ARG A C 1
ATOM 664 O O . ARG A 1 84 ? -0.060 -7.751 -18.303 1.00 53.84 84 ARG A O 1
ATOM 671 N N . ALA A 1 85 ? 1.599 -8.561 -19.620 1.00 49.28 85 ALA A N 1
ATOM 672 C CA . ALA A 1 85 ? 1.086 -8.026 -20.861 1.00 49.28 85 ALA A CA 1
ATOM 673 C C . ALA A 1 85 ? -0.327 -8.597 -20.997 1.00 49.28 85 ALA A C 1
ATOM 675 O O . ALA A 1 85 ? -0.492 -9.819 -21.074 1.00 49.28 85 ALA A O 1
ATOM 676 N N . GLU A 1 86 ? -1.324 -7.728 -20.845 1.00 48.25 86 GLU A N 1
ATOM 677 C CA . GLU A 1 86 ? -2.715 -8.075 -21.079 1.00 48.25 86 GLU A CA 1
ATOM 678 C C . GLU A 1 86 ? -2.761 -8.707 -22.471 1.00 48.25 86 GLU A C 1
ATOM 680 O O . GLU A 1 86 ? -2.186 -8.176 -23.426 1.00 48.25 86 GLU A O 1
ATOM 685 N N . ARG A 1 87 ? -3.293 -9.929 -22.518 1.00 41.75 87 ARG A N 1
ATOM 686 C CA . ARG A 1 87 ? -3.545 -10.639 -23.768 1.00 41.75 87 ARG A CA 1
ATOM 687 C C . ARG A 1 87 ? -4.665 -9.950 -24.520 1.00 41.75 87 ARG A C 1
ATOM 689 O O . ARG A 1 87 ? -5.634 -9.555 -23.839 1.00 41.75 87 ARG A O 1
#

pLDDT: mean 76.11, std 10.59, range [41.75, 89.88]

Foldseek 3Di:
DDPVVVVVVVLVVLLVVLPDPDVVLVVVLVVVVVVVVVVVVVVLVVVVVVVPVLSVDPVSVVVVVVVVCVVCVCVSCVSSDRPPPDD

Secondary structure (DSSP, 8-state):
--HHHHHHHHHHHHHHHHH---HHHHHHHHHHHHHHHHHHHHHHHHHHHTT-HHHHSHHHHHHHHHHHHHHHHHHHGGGTS------

Organism: NCBI:txid543023

Radius of gyration: 19.22 Å; chains: 1; bounding box: 34×27×58 Å

=== Feature glossary ===
Feature key, reading from the visual/contextual features back to the raw sequence:

Rendered structure images. Structure images are PyMOL renders from six orthogonal camera directions. Cartoon representation draws helices as coils and strands as arrows; sticks shows the backbone as bonds; surface shows the solvent-excluded envelope. Rainbow coloring maps sequence position to hue (blue→red, N→C); chain coloring assigns a distinct color per polypeptide.

Contact-map, Ramachandran, and PAE plots. Three diagnostic plots accompany the record. The Cα contact map visualizes the tertiary structure as a 2D adjacency matrix (8 Å cutoff, sequence-local contacts suppressed). The Ramachandran plot shows the distribution of backbone (φ, ψ) torsions, with points in the α and β basins reflecting secondary structure content. The PAE plot shows AlphaFold's inter-residue confidence as a color matrix.

InterPro / GO / CATH / organism. The annotation block draws on four external resources. InterPro: which protein families and domains the sequence belongs to. GO: standardized terms for what the protein does, what process it participates in, and where in the cell it acts. CATH: which structural fold it has in the CATH hierarchy. Organism: the species of origin.

Nearest PDB structures. Structural nearest neighbors (via Foldseek easy-search vs the PDB). Reported per hit: target PDB id, E-value, and alignment TM-score. A TM-score above ~0.5 is the conventional threshold for 'same fold'.

Predicted aligned error. Predicted aligned error is AlphaFold's pairwise confidence. Unlike pLDDT (per-residue), PAE is 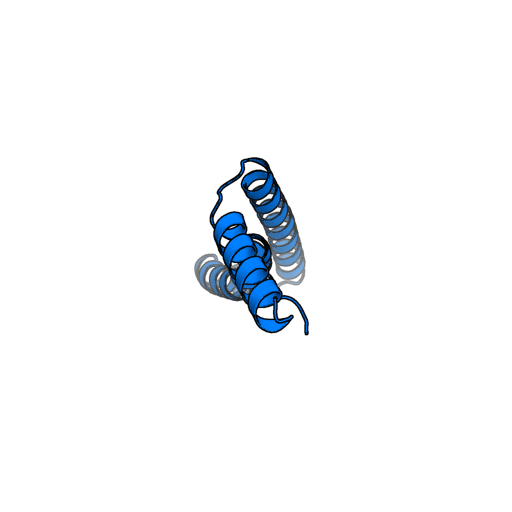per-residue-pair and captures whether two parts of the structure are correctly placed relative to each other. Units are ångströms of expected positional error.

Solvent-accessible surface area. SASA measures how much of the protein is reachable by solvent. It is computed by rolling a water-sized probe over the atomic surface and summing the exposed area (Å²). Per-residue SASA distinguishes core (buried, low SASA) from surface (exposed, high SASA) residues; total SASA is a whole-molecule size measure.

B-factor. Crystallographic B-factors measure how much each atom's electron density is smeared out, in Å². They rise in mobile loops and surface residues and fall in the buried interior. In AlphaFold models this column is repurposed to hold pLDDT instead.

pLDDT. For AlphaFold models, the B-factor field carries pLDDT — the model's own estimate of local accuracy on a 0–100 scale. Regions with pLDDT<50 should be treated as essentially unmodeled; they often correspond to intrinsically disordered segments.

Backbone torsions (φ/ψ). φ (phi) and ψ (psi) are the two rotatable backbone dihedrals per residue: φ is the C(i-1)–N–Cα–C torsion, ψ is the N–Cα–C–N(i+1) torsion, both in degrees on (−180°, 180°]. α-helical residues cluster near (−60°, −45°); β-strand residues near (−120°, +130°). A Ramachandran plot is simply a scatter of (φ, ψ) for every residue.

Radius of gyration, Cα contacts, bounding box. Radius of gyration (Rg) is the root-mean-square distance of Cα atoms from their centroid — a single number for overall size and compactness. A globular domain of N residues has Rg ≈ 2.2·N^0.38 Å; an extended or disordered chain has a much larger Rg. The Cα contact count is the number of residue pairs whose Cα atoms are within 8 Å and are more than four positions apart in sequence — a standard proxy for tertiary packing density. The bounding box is the smallest axis-aligned box enclosing all Cα atoms.

Secondary structure (3-state, P-SEA). Three-state secondary structure (P-SEA) collapses the eight DSSP classes into helix (a), strand (b), and coil (c). P-SEA assigns these from Cα geometry alone — distances and angles — without requiring backbone oxygens, so it works on any Cα trace.

Secondary structure (8-state, DSSP). Secondary structure is the local, repeating backbone conformation. DSSP classifies it into eight states by reading the hydrogen-bond network: three helix types (H, G, I), two β types (E, B), two non-regular types (T, S), and unstructured coil (-).

Foldseek 3Di. The Foldseek 3Di string encodes local tertiary geometry as a 20-letter alphabet — one character per residue — derived from the relative positions of nearby Cα atoms. Unlike the amino-acid sequence, 3Di is a direct function of the 3D structure, so two proteins with the same fold have similar 3Di strings even at low sequence identity.

mmCIF coordinates. Structure coordinates are given as an mmCIF _atom_site loop: one row per atom with element, residue name, chain id, sequence number, and x/y/z position in Å. Only the four main-chain atoms per residue are included here; side chains are omitted to keep the record compact.

Sequence. This is the polypeptide sequence — one letter per residue, N-terminus first. Length ranges from a few dozen residues for small domains to over a thousand for large multi-domain proteins.